Protein AF-A0A7X9E8P5-F1 (afdb_monomer_lite)

Radius of gyration: 14.76 Å; chains: 1; bounding box: 33×27×38 Å

Structure (mmCIF, N/CA/C/O backbone):
data_AF-A0A7X9E8P5-F1
#
_entry.id   AF-A0A7X9E8P5-F1
#
loop_
_atom_site.group_PDB
_atom_site.id
_atom_site.type_symbol
_atom_site.label_atom_id
_atom_site.label_alt_id
_atom_site.label_comp_id
_atom_site.label_asym_id
_atom_site.label_entity_id
_atom_site.label_seq_id
_atom_site.pdbx_PDB_ins_code
_atom_site.Cartn_x
_atom_site.Cartn_y
_atom_site.Cartn_z
_atom_site.occupancy
_atom_site.B_iso_or_equiv
_atom_site.auth_seq_id
_atom_site.auth_comp_id
_atom_site.auth_asym_id
_atom_site.auth_atom_id
_atom_site.pdbx_PDB_model_num
ATOM 1 N N . MET A 1 1 ? 15.955 -5.508 -12.131 1.00 86.12 1 MET A N 1
ATOM 2 C CA . MET A 1 1 ? 14.941 -6.434 -12.681 1.00 86.12 1 MET A CA 1
ATOM 3 C C . MET A 1 1 ? 13.564 -6.237 -12.057 1.00 86.12 1 MET A C 1
ATOM 5 O O . MET A 1 1 ? 13.461 -6.083 -10.842 1.00 86.12 1 MET A O 1
ATOM 9 N N . LEU A 1 2 ? 12.505 -6.207 -12.868 1.00 83.88 2 LEU A N 1
ATOM 10 C CA . LEU A 1 2 ? 11.132 -6.347 -12.372 1.00 83.88 2 LEU A CA 1
ATOM 11 C C . LEU A 1 2 ? 10.897 -7.830 -12.049 1.00 83.88 2 LEU A C 1
ATOM 13 O O . LEU A 1 2 ? 11.263 -8.677 -12.856 1.00 83.88 2 LEU A O 1
ATOM 17 N N . CYS A 1 3 ? 10.381 -8.142 -10.860 1.00 78.00 3 CYS A N 1
ATOM 18 C CA . CYS A 1 3 ? 10.203 -9.529 -10.418 1.00 78.00 3 CYS A CA 1
ATOM 19 C C . CYS A 1 3 ? 8.759 -9.986 -10.662 1.00 78.00 3 CYS A C 1
ATOM 21 O O . CYS A 1 3 ? 8.348 -10.166 -11.803 1.00 78.00 3 CYS A O 1
ATOM 23 N N . ASN A 1 4 ? 7.985 -10.087 -9.582 1.00 83.38 4 ASN A N 1
ATOM 24 C CA . ASN A 1 4 ? 6.565 -10.374 -9.590 1.00 83.38 4 ASN A CA 1
ATOM 25 C C . ASN A 1 4 ? 5.783 -9.074 -9.415 1.00 83.38 4 ASN A C 1
ATOM 27 O O . ASN A 1 4 ? 6.116 -8.254 -8.558 1.00 83.38 4 ASN A O 1
ATOM 31 N N . TRP A 1 5 ? 4.748 -8.915 -10.230 1.00 90.12 5 TRP A N 1
ATOM 32 C CA . TRP A 1 5 ? 3.710 -7.912 -10.042 1.00 90.12 5 TRP A CA 1
ATOM 33 C C . TRP A 1 5 ? 2.518 -8.627 -9.410 1.00 90.12 5 TRP A C 1
ATOM 35 O O . TRP A 1 5 ? 1.963 -9.535 -10.023 1.00 90.12 5 TRP A O 1
ATOM 45 N N . GLU A 1 6 ? 2.196 -8.299 -8.161 1.00 93.56 6 GLU A N 1
ATOM 46 C CA . GLU A 1 6 ? 1.041 -8.867 -7.465 1.00 93.56 6 GLU A CA 1
ATOM 47 C C . GLU A 1 6 ? -0.229 -8.378 -8.163 1.00 93.56 6 GLU A C 1
ATOM 49 O O . GLU A 1 6 ? -0.400 -7.171 -8.333 1.00 93.56 6 GLU A O 1
ATOM 54 N N . LEU A 1 7 ? -1.103 -9.296 -8.578 1.00 95.38 7 LEU A N 1
ATOM 55 C CA . LEU A 1 7 ? -2.381 -8.913 -9.172 1.00 95.38 7 LEU A CA 1
ATOM 56 C C . LEU A 1 7 ? -3.229 -8.173 -8.141 1.00 95.38 7 LEU A C 1
ATOM 58 O O . LEU A 1 7 ? -3.206 -8.498 -6.949 1.00 95.38 7 LEU A O 1
ATOM 62 N N . HIS A 1 8 ? -4.026 -7.212 -8.596 1.00 96.81 8 HIS A N 1
ATOM 63 C CA . HIS A 1 8 ? -4.849 -6.407 -7.701 1.00 96.81 8 HIS A CA 1
ATOM 64 C C . HIS A 1 8 ? -5.790 -7.260 -6.836 1.00 96.81 8 HIS A C 1
ATOM 66 O O . HIS A 1 8 ? -5.926 -7.014 -5.638 1.00 96.81 8 HIS A O 1
ATOM 72 N N . VAL A 1 9 ? -6.357 -8.326 -7.406 1.00 97.56 9 VAL A N 1
ATOM 73 C CA . VAL A 1 9 ? -7.224 -9.269 -6.680 1.00 97.56 9 VAL A CA 1
ATOM 74 C C . VAL A 1 9 ? -6.504 -9.979 -5.527 1.00 97.56 9 VAL A C 1
ATOM 76 O O . VAL A 1 9 ? -7.099 -10.225 -4.476 1.00 97.56 9 VAL A O 1
ATOM 79 N N . ASP A 1 10 ? -5.222 -10.299 -5.689 1.00 97.00 10 ASP A N 1
ATOM 80 C CA . ASP A 1 10 ? -4.446 -10.987 -4.656 1.00 97.00 10 ASP A CA 1
ATOM 81 C C . ASP A 1 10 ? -4.029 -10.012 -3.553 1.00 97.00 10 ASP A C 1
ATOM 83 O O . ASP A 1 10 ? -4.123 -10.341 -2.367 1.00 97.00 10 ASP A O 1
ATOM 87 N N . TYR A 1 11 ? -3.693 -8.774 -3.933 1.00 95.94 11 TYR A N 1
ATOM 88 C CA . TYR A 1 11 ? -3.511 -7.678 -2.987 1.00 95.94 11 TYR A CA 1
ATOM 89 C C . TYR A 1 11 ? -4.767 -7.451 -2.132 1.00 95.94 11 TYR A C 1
ATOM 91 O O . TYR A 1 11 ? -4.666 -7.380 -0.908 1.00 95.94 11 TYR A O 1
ATOM 99 N N . GLN A 1 12 ? -5.951 -7.378 -2.751 1.00 97.44 12 GLN A N 1
ATOM 100 C CA . GLN A 1 12 ? -7.221 -7.172 -2.046 1.00 97.44 12 GLN A CA 1
ATOM 101 C C . GLN A 1 12 ? -7.490 -8.278 -1.023 1.00 97.44 12 GLN A C 1
ATOM 103 O O . GLN A 1 12 ? -7.787 -7.983 0.134 1.00 97.44 12 GLN A O 1
ATOM 108 N N . LYS A 1 13 ? -7.322 -9.549 -1.413 1.00 97.81 13 LYS A N 1
ATOM 109 C CA . LYS A 1 13 ? -7.465 -10.687 -0.490 1.00 97.81 13 LYS A CA 1
ATOM 110 C C . LYS A 1 13 ? -6.512 -10.568 0.696 1.00 97.81 13 LYS A C 1
ATOM 112 O O . LYS A 1 13 ? -6.930 -10.729 1.839 1.00 97.81 13 LYS A O 1
ATOM 117 N N . LYS A 1 14 ? -5.238 -10.263 0.437 1.00 95.56 14 LYS A N 1
ATOM 118 C CA . LYS A 1 14 ? -4.221 -10.112 1.483 1.00 95.56 14 LYS A CA 1
ATOM 119 C C . LYS A 1 14 ? -4.528 -8.941 2.418 1.00 95.56 14 LYS A C 1
ATOM 121 O O . LYS A 1 14 ? -4.369 -9.078 3.628 1.00 95.56 14 LYS A O 1
ATOM 126 N N . LEU A 1 15 ? -4.982 -7.813 1.872 1.00 95.56 15 LEU A N 1
ATOM 127 C CA . LEU A 1 15 ? -5.393 -6.652 2.655 1.00 95.56 15 LEU A CA 1
ATOM 128 C C . LEU A 1 15 ? -6.570 -7.006 3.570 1.00 95.56 15 LEU A C 1
ATOM 130 O O . LEU A 1 15 ? -6.483 -6.759 4.766 1.00 95.56 15 LEU A O 1
ATOM 134 N N . LEU A 1 16 ? -7.618 -7.648 3.046 1.00 96.12 16 LEU A N 1
ATOM 135 C CA . LEU A 1 16 ? -8.773 -8.071 3.846 1.00 96.12 16 LEU A CA 1
ATOM 136 C C . LEU A 1 16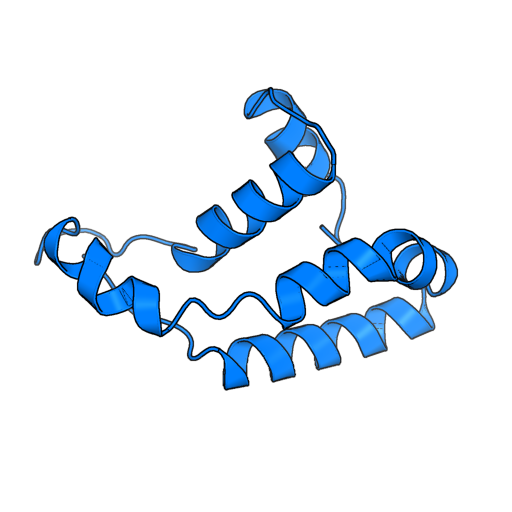 ? -8.381 -9.031 4.974 1.00 96.12 16 LEU A C 1
ATOM 138 O O . LEU A 1 16 ? -8.816 -8.840 6.106 1.00 96.12 16 LEU A O 1
ATOM 142 N N . LEU A 1 17 ? -7.525 -10.020 4.698 1.00 95.62 17 LEU A N 1
ATOM 143 C CA . LEU A 1 17 ? -7.031 -10.944 5.726 1.00 95.62 17 LEU A CA 1
ATOM 144 C C . LEU A 1 17 ? -6.277 -10.214 6.845 1.00 95.62 17 LEU A C 1
ATOM 146 O O . LEU A 1 17 ? -6.493 -10.505 8.019 1.00 95.62 17 LEU A O 1
ATOM 150 N N . ASN A 1 18 ? -5.432 -9.240 6.496 1.00 92.81 18 ASN A N 1
ATOM 151 C CA . ASN A 1 18 ? -4.742 -8.422 7.491 1.00 92.81 18 ASN A CA 1
ATOM 152 C C . ASN A 1 18 ? -5.727 -7.562 8.293 1.00 92.81 18 ASN A C 1
ATOM 154 O O . ASN A 1 18 ? -5.595 -7.462 9.508 1.00 92.81 18 ASN A O 1
ATOM 158 N N . LEU A 1 19 ? -6.725 -6.963 7.636 1.00 94.50 19 LEU A N 1
ATOM 159 C CA . LEU A 1 19 ? -7.725 -6.130 8.305 1.00 94.50 19 LEU A CA 1
ATOM 160 C C . LEU A 1 19 ? -8.569 -6.924 9.298 1.00 94.50 19 LEU A C 1
ATOM 162 O O . LEU A 1 19 ? -8.836 -6.405 10.372 1.00 94.50 19 LEU A O 1
ATOM 166 N N . ILE A 1 20 ? -8.930 -8.176 8.995 1.00 94.31 20 ILE A N 1
ATOM 167 C CA . ILE A 1 20 ? -9.637 -9.050 9.946 1.00 94.31 20 ILE A CA 1
ATOM 168 C C . ILE A 1 20 ? -8.827 -9.187 11.243 1.00 94.31 20 ILE A C 1
ATOM 170 O O . ILE A 1 20 ? -9.366 -8.962 12.323 1.00 94.31 20 ILE A O 1
ATOM 174 N N . LEU A 1 21 ? -7.520 -9.455 11.138 1.00 91.69 21 LEU A N 1
ATOM 175 C CA . LEU A 1 21 ? -6.630 -9.570 12.299 1.00 91.69 21 LEU A CA 1
ATOM 176 C C . LEU A 1 21 ? -6.518 -8.252 13.090 1.00 91.69 21 LEU A C 1
ATOM 178 O O . LEU A 1 21 ? -6.483 -8.253 14.321 1.00 91.69 21 LEU A O 1
ATOM 182 N N . PHE A 1 22 ? -6.465 -7.113 12.395 1.00 92.31 22 PHE A N 1
ATOM 183 C CA . PHE A 1 22 ? -6.425 -5.804 13.048 1.00 92.31 22 PHE A CA 1
ATOM 184 C C . PHE A 1 22 ? -7.771 -5.402 13.653 1.00 92.31 22 PHE A C 1
ATOM 186 O O . PHE A 1 22 ? -7.777 -4.736 14.680 1.00 92.31 22 PHE A O 1
ATOM 193 N N . CYS A 1 23 ? -8.905 -5.824 13.095 1.00 92.62 23 CYS A N 1
ATOM 194 C CA . CYS A 1 23 ? -10.214 -5.576 13.697 1.00 92.62 23 CYS A CA 1
ATOM 195 C C . CYS A 1 23 ? -10.365 -6.288 15.047 1.00 92.62 23 CYS A C 1
ATOM 197 O O . CYS A 1 23 ? -10.993 -5.744 15.943 1.00 92.62 23 CYS A O 1
ATOM 199 N N . GLU A 1 24 ? -9.747 -7.456 15.238 1.00 92.25 24 GLU A N 1
ATOM 200 C CA . GLU A 1 24 ? -9.797 -8.168 16.525 1.00 92.25 24 GLU A CA 1
ATOM 201 C C . GLU A 1 24 ? -9.051 -7.442 17.656 1.00 92.25 24 GLU A C 1
ATOM 203 O O . GLU A 1 24 ? -9.351 -7.650 18.831 1.00 92.25 24 GLU A O 1
ATOM 208 N N . THR A 1 25 ? -8.064 -6.604 17.323 1.00 90.88 25 THR A N 1
ATOM 209 C CA . THR A 1 25 ? -7.140 -6.005 18.304 1.00 90.88 25 THR A CA 1
ATOM 210 C C . THR A 1 25 ? -7.201 -4.479 18.365 1.00 90.88 25 THR A C 1
ATOM 212 O O . THR A 1 25 ? -6.998 -3.896 19.427 1.00 90.88 25 THR A O 1
ATOM 215 N N . GLU A 1 26 ? -7.492 -3.822 17.244 1.00 92.44 26 GLU A N 1
ATOM 216 C CA . GLU A 1 26 ? -7.394 -2.375 17.035 1.00 92.44 26 GLU A CA 1
ATOM 217 C C . GLU A 1 26 ? -8.547 -1.840 16.153 1.00 92.44 26 GLU A C 1
ATOM 219 O O . GLU A 1 26 ? -8.346 -0.957 15.317 1.00 92.44 26 GLU A O 1
ATOM 224 N N . GLU A 1 27 ? -9.772 -2.346 16.341 1.00 93.62 27 GLU A N 1
ATOM 225 C CA . GLU A 1 27 ? -10.966 -1.990 15.546 1.00 93.62 27 GLU A CA 1
ATOM 226 C C . GLU A 1 27 ? -11.156 -0.475 15.367 1.00 93.62 27 GLU A C 1
ATOM 228 O O . GLU A 1 27 ? -11.339 0.017 14.254 1.00 93.62 27 GLU A O 1
ATOM 233 N N . SER A 1 28 ? -11.047 0.292 16.454 1.00 93.69 28 SER A N 1
ATOM 234 C CA . SER A 1 28 ? -11.211 1.750 16.423 1.00 93.69 28 SER A CA 1
ATOM 235 C C . SER A 1 28 ? -10.200 2.438 15.501 1.00 93.69 28 SER A C 1
ATOM 237 O O . SER A 1 28 ? -10.535 3.421 14.836 1.00 93.69 28 SER A O 1
ATOM 239 N N . ARG A 1 29 ? -8.974 1.904 15.411 1.00 92.50 29 ARG A N 1
ATOM 240 C CA . ARG A 1 29 ? -7.946 2.401 14.491 1.00 92.50 29 ARG A CA 1
ATOM 241 C C . ARG A 1 29 ? -8.292 2.054 13.051 1.00 92.50 29 ARG A C 1
ATOM 243 O O . ARG A 1 29 ? -8.195 2.936 12.199 1.00 92.50 29 ARG A O 1
ATOM 250 N N . VAL A 1 30 ? -8.742 0.827 12.787 1.00 94.25 30 VAL A N 1
ATOM 251 C CA . VAL A 1 30 ? -9.215 0.421 11.453 1.00 94.25 30 VAL A CA 1
ATOM 252 C C . VAL A 1 30 ? -10.339 1.344 10.977 1.00 94.25 30 VAL A C 1
ATOM 254 O O . VAL A 1 30 ? -10.257 1.868 9.869 1.00 94.25 30 VAL A O 1
ATOM 257 N N . ILE A 1 31 ? -11.321 1.635 11.836 1.00 94.88 31 ILE A N 1
ATOM 258 C CA . ILE A 1 31 ? -12.421 2.564 11.533 1.00 94.88 31 ILE A CA 1
ATOM 259 C C . ILE A 1 31 ? -11.885 3.976 11.255 1.00 94.88 31 ILE A C 1
ATOM 261 O O . ILE A 1 31 ? -12.256 4.600 10.264 1.00 94.88 31 ILE A O 1
ATOM 265 N N . SER A 1 32 ? -10.955 4.483 12.073 1.00 94.69 32 SER A N 1
ATOM 266 C CA . SER A 1 32 ? -10.371 5.817 11.849 1.00 94.69 32 SER A CA 1
ATOM 267 C C . SER A 1 32 ? -9.633 5.957 10.511 1.00 94.69 32 SER A C 1
ATOM 269 O O . SER A 1 32 ? -9.532 7.061 9.976 1.00 94.69 32 SER A O 1
ATOM 271 N N . LEU A 1 33 ? -9.136 4.844 9.962 1.00 94.88 33 LEU A N 1
ATOM 272 C CA . LEU A 1 33 ? -8.413 4.783 8.692 1.00 94.88 33 LEU A CA 1
ATOM 273 C C . LEU A 1 33 ? -9.266 4.248 7.538 1.00 94.88 33 LEU A C 1
ATOM 275 O O . LEU A 1 33 ? -8.742 4.077 6.437 1.00 94.88 33 LEU A O 1
ATOM 279 N N . GLU A 1 34 ? -10.564 4.017 7.746 1.00 95.19 34 GLU A N 1
ATOM 280 C CA . GLU A 1 34 ? -11.464 3.374 6.782 1.00 95.19 34 GLU A CA 1
ATOM 281 C C . GLU A 1 34 ? -11.368 4.010 5.391 1.00 95.19 34 GLU A C 1
ATOM 283 O O . GLU A 1 34 ? -11.235 3.317 4.380 1.00 95.19 34 GLU A O 1
ATOM 288 N N . LYS A 1 35 ? -11.376 5.346 5.328 1.00 96.00 35 LYS A N 1
ATOM 289 C CA . LYS A 1 35 ? -11.309 6.088 4.065 1.00 96.00 35 LYS A CA 1
ATOM 290 C C . LYS A 1 35 ? -9.986 5.859 3.332 1.00 96.00 35 LYS A C 1
ATOM 292 O O . LYS A 1 35 ? -9.986 5.660 2.117 1.00 96.00 35 LYS A O 1
ATOM 297 N N . SER A 1 36 ? -8.873 5.875 4.057 1.00 96.06 36 SER A N 1
ATOM 298 C CA . SER A 1 36 ? -7.532 5.646 3.514 1.00 96.06 36 SER A CA 1
ATOM 299 C C . SER A 1 36 ? -7.356 4.196 3.060 1.00 96.06 36 SER A C 1
ATOM 301 O O . SER A 1 36 ? -6.879 3.939 1.955 1.00 96.06 36 SER A O 1
ATOM 303 N N . ILE A 1 37 ? -7.828 3.242 3.864 1.00 96.00 37 ILE A N 1
ATOM 304 C CA . ILE A 1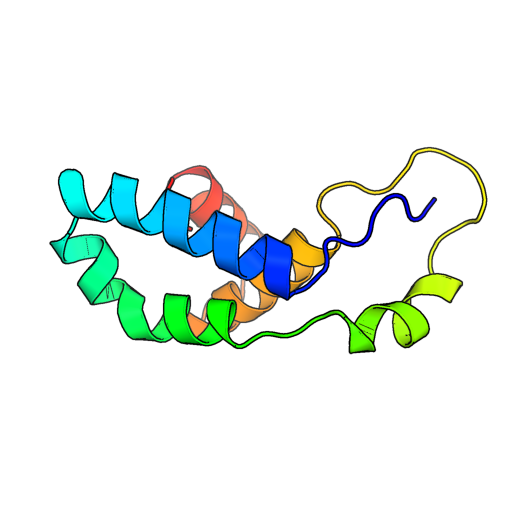 37 ? -7.834 1.811 3.541 1.00 96.00 37 ILE A CA 1
ATOM 305 C C . ILE A 1 37 ? -8.684 1.547 2.295 1.00 96.00 37 ILE A C 1
ATOM 307 O O . ILE A 1 37 ? -8.240 0.847 1.389 1.00 96.00 37 ILE A O 1
ATOM 311 N N . SER A 1 38 ? -9.866 2.158 2.199 1.00 96.56 38 SER A N 1
ATOM 312 C CA . SER A 1 38 ? -10.749 2.032 1.035 1.00 96.56 38 SER A CA 1
ATOM 313 C C . SER A 1 38 ? -10.085 2.552 -0.239 1.00 96.56 38 SER A C 1
ATOM 315 O O . SER A 1 38 ? -10.167 1.913 -1.287 1.00 96.56 38 SER A O 1
ATOM 317 N N . LYS A 1 39 ? -9.361 3.677 -0.160 1.00 96.38 39 LYS A N 1
ATOM 318 C CA . LYS A 1 39 ? -8.569 4.184 -1.291 1.00 96.38 39 LYS A CA 1
ATOM 319 C C . LYS A 1 39 ? -7.505 3.184 -1.729 1.00 96.38 39 LYS A C 1
ATOM 321 O O . LYS A 1 39 ? -7.367 2.950 -2.925 1.00 96.38 39 LYS A O 1
ATOM 326 N N . LEU A 1 40 ? -6.781 2.576 -0.788 1.00 96.25 40 LEU A N 1
ATOM 327 C CA . LEU A 1 40 ? -5.786 1.548 -1.104 1.00 96.25 40 LEU A CA 1
ATOM 328 C C . LEU A 1 40 ? -6.420 0.289 -1.704 1.00 96.25 40 LEU A C 1
ATOM 330 O O . LEU A 1 40 ? -5.887 -0.254 -2.670 1.00 96.25 40 LEU A O 1
ATOM 334 N N . TYR A 1 41 ? -7.563 -0.143 -1.170 1.00 96.81 41 TYR A N 1
ATOM 335 C CA . TYR A 1 41 ? -8.315 -1.298 -1.657 1.00 96.81 41 TYR A CA 1
ATOM 336 C C . TYR A 1 41 ? -8.786 -1.119 -3.106 1.00 96.81 41 TYR A C 1
ATOM 338 O O . TYR A 1 41 ? -8.783 -2.081 -3.869 1.00 96.81 41 TYR A O 1
ATOM 346 N N . LEU A 1 42 ? -9.162 0.105 -3.487 1.00 97.19 42 LEU A N 1
ATOM 347 C CA . LEU A 1 42 ? -9.602 0.457 -4.842 1.00 97.19 42 LEU A CA 1
ATOM 348 C C . LEU A 1 42 ? -8.448 0.815 -5.791 1.00 97.19 42 LEU A C 1
ATOM 350 O O . LEU A 1 42 ? -8.663 0.918 -6.997 1.00 97.19 42 LEU A O 1
ATOM 354 N N . LEU A 1 43 ? -7.236 1.040 -5.271 1.00 96.81 43 LEU A N 1
ATOM 355 C CA . LEU A 1 43 ? -6.080 1.431 -6.074 1.00 96.81 43 LEU A CA 1
ATOM 356 C C . LEU A 1 43 ? -5.532 0.228 -6.854 1.00 96.81 43 LEU A C 1
ATOM 358 O O . LEU A 1 43 ? -4.610 -0.477 -6.419 1.00 96.81 43 LEU A O 1
ATOM 362 N N . ASP A 1 44 ? -6.117 0.022 -8.029 1.00 97.00 44 ASP A N 1
ATOM 363 C CA . ASP A 1 44 ? -5.673 -0.952 -9.013 1.00 97.00 44 ASP A CA 1
ATOM 364 C C . ASP A 1 44 ? -4.397 -0.470 -9.718 1.00 97.00 44 ASP A C 1
ATOM 366 O O . ASP A 1 44 ? -4.345 0.600 -10.329 1.00 97.00 44 ASP A O 1
ATOM 370 N N . LEU A 1 45 ? -3.345 -1.282 -9.609 1.00 96.19 45 LEU A N 1
ATOM 371 C CA . LEU A 1 45 ? -2.040 -1.026 -10.206 1.00 96.19 45 LEU A CA 1
ATOM 372 C C . LEU A 1 45 ? -1.727 -1.991 -11.357 1.00 96.19 45 LEU A C 1
ATOM 374 O O . LEU A 1 45 ? -0.643 -1.906 -11.927 1.00 96.19 45 LEU A O 1
ATOM 378 N N . ASP A 1 46 ? -2.627 -2.894 -11.738 1.00 95.62 46 ASP A N 1
ATOM 379 C CA . ASP A 1 46 ? -2.373 -3.875 -12.800 1.00 95.62 46 ASP A CA 1
ATOM 380 C C . ASP A 1 46 ? -2.113 -3.172 -14.140 1.00 95.62 46 ASP A C 1
ATOM 382 O O . ASP A 1 46 ? -1.141 -3.472 -14.837 1.00 95.62 46 ASP A O 1
ATOM 386 N N . ASN A 1 47 ? -2.879 -2.118 -14.429 1.00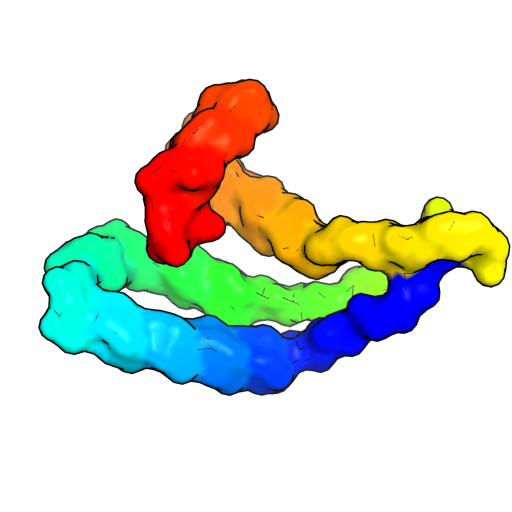 93.81 47 ASN A N 1
ATOM 387 C CA . ASN A 1 47 ? -2.706 -1.293 -15.628 1.00 93.81 47 ASN A CA 1
ATOM 388 C C . ASN A 1 47 ? -1.435 -0.428 -15.618 1.00 93.81 47 ASN A C 1
ATOM 390 O O . ASN A 1 47 ? -1.025 0.081 -16.662 1.00 93.81 47 ASN A O 1
ATOM 394 N N . LEU A 1 48 ? -0.777 -0.267 -14.466 1.00 93.75 48 LEU A N 1
ATOM 395 C CA . LEU A 1 48 ? 0.472 0.487 -14.377 1.00 93.75 48 LEU A CA 1
ATOM 396 C C . LEU A 1 48 ? 1.680 -0.335 -14.839 1.00 93.75 48 LEU A C 1
ATOM 398 O O . LEU A 1 48 ? 2.663 0.229 -15.326 1.00 93.75 48 LEU A O 1
ATOM 402 N N . LEU A 1 49 ? 1.607 -1.663 -14.725 1.00 92.62 49 LEU A N 1
ATOM 403 C CA . LEU A 1 49 ? 2.667 -2.578 -15.137 1.00 92.62 49 LEU A CA 1
ATOM 404 C C . LEU A 1 49 ? 3.210 -2.284 -16.550 1.00 92.62 49 LEU A C 1
ATOM 406 O O . LEU A 1 49 ? 4.418 -2.062 -16.662 1.00 92.62 49 LEU A O 1
ATOM 410 N N . PRO A 1 50 ? 2.396 -2.238 -17.627 1.00 94.06 50 PRO A N 1
ATOM 411 C CA . PRO A 1 50 ? 2.909 -1.971 -18.973 1.00 94.06 50 PRO A CA 1
ATOM 412 C C . PRO A 1 50 ? 3.578 -0.596 -19.099 1.00 94.06 50 PRO A C 1
ATOM 414 O O . PRO A 1 50 ? 4.532 -0.452 -19.864 1.00 94.06 50 PRO A O 1
ATOM 417 N N . VAL A 1 51 ? 3.132 0.392 -18.318 1.00 94.00 51 VAL A N 1
ATOM 418 C CA . VAL A 1 51 ? 3.676 1.754 -18.335 1.00 94.00 51 VAL A CA 1
ATOM 419 C C . VAL A 1 51 ? 5.066 1.796 -17.719 1.00 94.00 51 VAL A C 1
ATOM 421 O O . VAL A 1 51 ? 5.944 2.436 -18.273 1.00 94.00 51 VAL A O 1
ATOM 424 N N . ILE A 1 52 ? 5.306 1.108 -16.602 1.00 91.62 52 ILE A N 1
ATOM 425 C CA . ILE A 1 52 ? 6.589 1.228 -15.890 1.00 91.62 52 ILE A CA 1
ATOM 426 C C . ILE A 1 52 ? 7.569 0.097 -16.195 1.00 91.62 52 ILE A C 1
ATOM 428 O O . ILE A 1 52 ? 8.748 0.222 -15.877 1.00 91.62 52 ILE A O 1
ATOM 432 N N . LYS A 1 53 ? 7.118 -1.010 -16.801 1.00 91.00 53 LYS A N 1
ATOM 433 C CA . LYS A 1 53 ? 7.946 -2.208 -17.029 1.00 91.00 53 LYS A CA 1
ATOM 434 C C . LYS A 1 53 ? 9.255 -1.890 -17.749 1.00 91.00 53 LYS A C 1
ATOM 436 O O . LYS A 1 53 ? 10.294 -2.412 -17.360 1.00 91.00 53 LYS A O 1
ATOM 441 N N . HIS A 1 54 ? 9.211 -1.015 -18.751 1.00 91.88 54 HIS A N 1
ATOM 442 C CA . HIS A 1 54 ? 10.382 -0.633 -19.543 1.00 91.88 54 HIS A CA 1
ATOM 443 C C . HIS A 1 54 ? 11.423 0.189 -18.762 1.00 91.88 54 HIS A C 1
ATOM 445 O O . HIS A 1 54 ? 12.569 0.280 -19.189 1.00 91.88 54 HIS A O 1
ATOM 451 N N . LEU A 1 55 ? 11.048 0.764 -17.613 1.00 91.38 55 LEU A N 1
ATOM 452 C CA . LEU A 1 55 ? 11.956 1.510 -16.735 1.00 91.38 55 LEU A CA 1
ATOM 453 C C . LEU A 1 55 ? 12.829 0.584 -15.874 1.00 91.38 55 LEU A C 1
ATOM 455 O O . LEU A 1 55 ? 13.806 1.029 -15.273 1.00 91.38 55 LEU A O 1
ATOM 459 N N . TYR A 1 56 ? 12.494 -0.706 -15.788 1.00 90.44 56 TYR A N 1
ATOM 460 C CA . TYR A 1 56 ? 13.275 -1.677 -15.032 1.00 90.44 56 TYR A CA 1
ATOM 461 C C . TYR A 1 56 ? 14.301 -2.355 -15.937 1.00 90.44 56 TYR A C 1
ATOM 463 O O . TYR A 1 56 ? 13.959 -2.906 -16.978 1.00 90.44 56 TYR A O 1
ATOM 471 N N . SER A 1 57 ? 15.561 -2.397 -15.492 1.00 89.19 57 SER A N 1
ATOM 472 C CA . SER A 1 57 ? 16.593 -3.197 -16.162 1.00 89.19 57 SER A CA 1
ATOM 473 C C . SER A 1 57 ? 16.175 -4.666 -16.255 1.00 89.19 57 SER A C 1
ATOM 475 O O . SER A 1 57 ? 15.668 -5.224 -15.278 1.00 89.19 57 SER A O 1
ATOM 477 N N . ASN A 1 58 ? 16.469 -5.308 -17.385 1.00 87.12 58 ASN A N 1
ATOM 478 C CA . ASN A 1 58 ? 16.285 -6.748 -17.587 1.00 87.12 58 ASN A CA 1
ATOM 479 C C . ASN A 1 58 ? 17.261 -7.598 -16.756 1.00 87.12 58 ASN A C 1
ATOM 481 O O . ASN A 1 58 ? 17.070 -8.802 -16.626 1.00 87.12 58 ASN A O 1
ATOM 485 N N . THR A 1 59 ? 18.302 -6.987 -16.189 1.00 88.94 59 THR A N 1
ATOM 486 C CA . THR A 1 59 ? 19.336 -7.664 -15.402 1.00 88.94 59 THR A CA 1
ATOM 487 C C . THR A 1 59 ? 19.464 -7.060 -14.000 1.00 88.94 59 THR A C 1
ATOM 489 O O . THR A 1 59 ? 18.800 -6.079 -13.630 1.00 88.94 59 THR A O 1
ATOM 492 N N . GLY A 1 60 ? 20.308 -7.683 -13.176 1.00 86.88 60 GLY A N 1
ATOM 493 C CA . GLY A 1 60 ? 20.607 -7.232 -11.820 1.00 86.88 60 GLY A CA 1
ATOM 494 C C . GLY A 1 60 ? 19.558 -7.630 -10.781 1.00 86.88 60 GLY A C 1
ATOM 495 O O . GLY A 1 60 ? 18.629 -8.395 -11.044 1.00 86.88 60 GLY A O 1
ATOM 496 N N . ARG A 1 61 ? 19.722 -7.106 -9.559 1.00 87.06 61 ARG A N 1
ATOM 497 C CA . ARG A 1 61 ? 18.867 -7.463 -8.421 1.00 87.06 61 ARG A CA 1
ATOM 498 C C . ARG A 1 61 ? 17.405 -7.086 -8.706 1.00 87.06 61 ARG A C 1
ATOM 500 O O . ARG A 1 61 ? 17.145 -5.980 -9.198 1.00 87.06 61 ARG A O 1
ATOM 507 N N . PRO A 1 62 ? 16.439 -7.965 -8.399 1.00 85.88 62 PRO A N 1
ATOM 508 C CA . PRO A 1 62 ? 15.046 -7.599 -8.521 1.00 85.88 62 PRO A CA 1
ATOM 509 C C . PRO A 1 62 ? 14.679 -6.473 -7.550 1.00 85.88 62 PRO A C 1
ATOM 511 O O . PRO A 1 62 ? 15.110 -6.478 -6.393 1.00 85.88 62 PRO A O 1
ATOM 514 N N . ALA A 1 63 ? 13.898 -5.502 -8.022 1.00 85.62 63 ALA A N 1
ATOM 515 C CA . ALA A 1 63 ? 13.371 -4.460 -7.151 1.00 85.62 63 ALA A CA 1
ATOM 516 C C . ALA A 1 63 ? 12.384 -5.073 -6.141 1.00 85.62 63 ALA A C 1
ATOM 518 O O . ALA A 1 63 ? 11.690 -6.045 -6.444 1.00 85.62 63 ALA A O 1
ATOM 519 N N . LYS A 1 64 ? 12.371 -4.527 -4.923 1.00 86.25 64 LYS A N 1
ATOM 520 C CA . LYS A 1 64 ? 11.502 -4.969 -3.826 1.00 86.25 64 LYS A CA 1
ATOM 521 C C . LYS A 1 64 ? 10.358 -3.976 -3.656 1.00 86.25 64 LYS A C 1
ATOM 523 O O . LYS A 1 64 ? 10.577 -2.779 -3.814 1.00 86.25 64 LYS A O 1
ATOM 528 N N . ASN A 1 65 ? 9.184 -4.473 -3.274 1.00 85.69 65 ASN A N 1
ATOM 529 C CA . ASN A 1 65 ? 8.029 -3.661 -2.885 1.00 85.69 65 ASN A CA 1
ATOM 530 C C . ASN A 1 65 ? 7.609 -2.613 -3.939 1.00 85.69 65 ASN A C 1
ATOM 532 O O . ASN A 1 65 ? 7.167 -1.535 -3.552 1.00 85.69 65 ASN A O 1
ATOM 536 N N . GLN A 1 66 ? 7.727 -2.896 -5.249 1.00 88.56 66 GLN A N 1
ATOM 537 C CA . GLN A 1 66 ? 7.463 -1.892 -6.298 1.00 88.56 66 GLN A CA 1
ATOM 538 C C . GLN A 1 66 ? 6.073 -1.256 -6.147 1.00 88.56 66 GLN A C 1
ATOM 540 O O . GLN A 1 66 ? 5.946 -0.038 -6.062 1.00 88.56 66 GLN A O 1
ATOM 545 N N . GLN A 1 67 ? 5.035 -2.089 -6.056 1.00 92.69 67 GLN A N 1
ATOM 546 C CA . GLN A 1 67 ? 3.656 -1.631 -5.870 1.00 92.69 67 GLN A CA 1
ATOM 547 C C . GLN A 1 67 ? 3.441 -1.013 -4.483 1.00 92.69 67 GLN A C 1
ATOM 549 O O . GLN A 1 67 ? 2.678 -0.062 -4.342 1.00 92.69 67 GLN A O 1
ATOM 554 N N . GLY A 1 68 ? 4.154 -1.512 -3.468 1.00 92.44 68 GLY A N 1
ATOM 555 C CA . GLY A 1 68 ? 4.113 -0.981 -2.106 1.00 92.44 68 GLY A CA 1
ATOM 556 C C . GLY A 1 68 ? 4.578 0.472 -2.025 1.00 92.44 68 GLY A C 1
ATOM 557 O O . GLY A 1 68 ? 3.936 1.266 -1.352 1.00 92.44 68 GLY A O 1
ATOM 558 N N . ILE A 1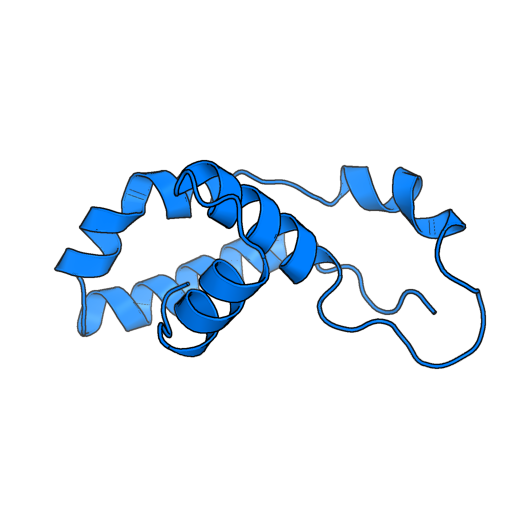 69 ? 5.624 0.852 -2.766 1.00 91.56 69 ILE A N 1
ATOM 559 C CA . ILE A 1 69 ? 6.099 2.246 -2.827 1.00 91.56 69 ILE A CA 1
ATOM 560 C C . ILE A 1 69 ? 5.009 3.167 -3.391 1.00 91.56 69 ILE A C 1
ATOM 562 O O . ILE A 1 69 ? 4.779 4.247 -2.857 1.00 91.56 69 ILE A O 1
ATOM 566 N N . ILE A 1 70 ? 4.304 2.732 -4.435 1.00 94.06 70 ILE A N 1
ATOM 567 C CA . ILE A 1 70 ? 3.256 3.527 -5.091 1.00 94.06 70 ILE A CA 1
ATOM 568 C C . ILE A 1 70 ? 2.040 3.682 -4.178 1.00 94.06 70 ILE A C 1
ATOM 570 O O . ILE A 1 70 ? 1.531 4.788 -4.007 1.00 94.06 70 ILE A O 1
ATOM 574 N N . ARG A 1 71 ? 1.612 2.590 -3.536 1.00 95.31 71 ARG A N 1
ATOM 575 C CA . ARG A 1 71 ? 0.541 2.621 -2.530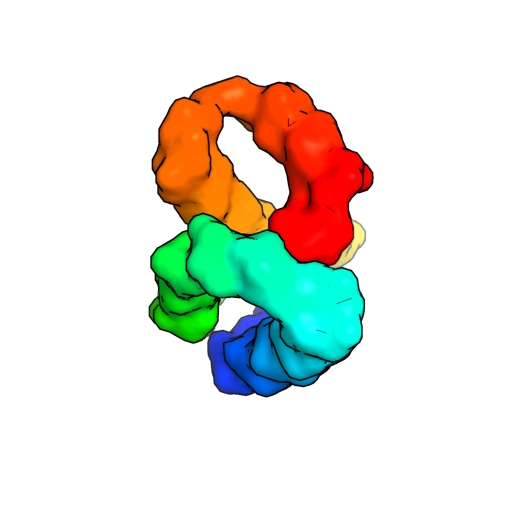 1.00 95.31 71 ARG A CA 1
ATOM 576 C C . ARG A 1 71 ? 0.915 3.499 -1.337 1.00 95.31 71 ARG A C 1
ATOM 578 O O . ARG A 1 71 ? 0.103 4.306 -0.903 1.00 95.31 71 ARG A O 1
ATOM 585 N N . SER A 1 72 ? 2.156 3.401 -0.862 1.00 95.31 72 SER A N 1
ATOM 586 C CA . SER A 1 72 ? 2.670 4.231 0.230 1.00 95.31 72 SER A CA 1
ATOM 587 C C . SER A 1 72 ? 2.709 5.711 -0.152 1.00 95.31 72 SER A C 1
ATOM 589 O O . SER A 1 72 ? 2.360 6.549 0.669 1.00 95.31 72 SER A O 1
ATOM 591 N N . LEU A 1 73 ? 3.050 6.048 -1.401 1.00 95.38 73 LEU A N 1
ATOM 592 C CA . LEU A 1 73 ? 2.993 7.423 -1.897 1.00 95.38 73 LEU A CA 1
ATOM 593 C C . LEU A 1 73 ? 1.552 7.950 -1.955 1.00 95.38 73 LEU A C 1
ATOM 595 O O . LEU A 1 73 ? 1.298 9.069 -1.518 1.00 95.38 73 LEU A O 1
ATOM 599 N N . ALA A 1 74 ? 0.605 7.152 -2.457 1.00 95.81 74 ALA A N 1
ATOM 600 C CA . ALA A 1 74 ? -0.810 7.524 -2.460 1.00 95.81 74 ALA A CA 1
ATOM 601 C C . ALA A 1 74 ? -1.328 7.773 -1.034 1.00 95.81 74 ALA A C 1
ATOM 603 O O . ALA A 1 74 ? -2.037 8.749 -0.797 1.00 95.81 74 ALA A O 1
ATOM 604 N N . LEU A 1 75 ? -0.917 6.930 -0.082 1.00 96.56 75 LEU A N 1
ATOM 605 C CA . LEU A 1 75 ? -1.249 7.079 1.330 1.00 96.56 75 LEU A CA 1
ATOM 606 C C . LEU A 1 75 ? -0.594 8.330 1.933 1.00 96.56 75 LEU A C 1
ATOM 608 O O . LEU A 1 75 ? -1.275 9.123 2.564 1.00 96.56 75 LEU A O 1
ATOM 612 N N . MET A 1 76 ? 0.689 8.581 1.668 1.00 97.44 76 MET A N 1
ATOM 613 C CA . MET A 1 76 ? 1.392 9.791 2.115 1.00 97.44 76 MET A CA 1
ATOM 614 C C . MET A 1 76 ? 0.630 11.065 1.725 1.00 97.44 76 MET A C 1
ATOM 616 O O . MET A 1 76 ? 0.416 11.947 2.558 1.00 97.44 76 MET A O 1
ATOM 620 N N . LEU A 1 77 ? 0.172 11.126 0.471 1.00 96.06 77 LEU A N 1
ATOM 621 C CA . LEU A 1 77 ? -0.618 12.242 -0.046 1.00 96.06 77 LEU A CA 1
ATOM 622 C C . LEU A 1 77 ? -2.010 12.318 0.593 1.00 96.06 77 LEU A C 1
ATOM 624 O O . LEU A 1 77 ? -2.486 13.415 0.871 1.00 96.06 77 LEU A O 1
ATOM 628 N N . ASP A 1 78 ? -2.650 11.179 0.865 1.00 96.00 78 ASP A N 1
ATOM 629 C CA . ASP A 1 78 ? -3.932 11.125 1.578 1.00 96.00 78 ASP A CA 1
ATOM 630 C C . ASP A 1 78 ? -3.836 11.689 3.005 1.00 96.00 78 ASP A C 1
ATOM 632 O O . ASP A 1 78 ? -4.747 12.369 3.473 1.00 96.00 78 ASP A O 1
ATOM 636 N N . PHE A 1 79 ? -2.697 11.476 3.665 1.00 95.19 79 PHE A N 1
ATOM 637 C CA . PHE A 1 79 ? -2.381 12.041 4.978 1.00 95.19 79 PHE A CA 1
ATOM 638 C C . PHE A 1 79 ? -1.872 13.489 4.928 1.00 95.19 79 PHE A C 1
ATOM 640 O O . PHE A 1 79 ? -1.529 14.040 5.976 1.00 95.19 79 PHE A O 1
ATOM 647 N N . ASN A 1 80 ? -1.817 14.103 3.741 1.00 96.31 80 ASN A N 1
ATOM 648 C CA . ASN A 1 80 ? -1.264 15.438 3.516 1.00 96.31 80 ASN A CA 1
ATOM 649 C C . ASN A 1 80 ? 0.174 15.593 4.060 1.00 96.31 80 ASN A C 1
ATOM 651 O O . ASN A 1 80 ? 0.572 16.661 4.524 1.00 96.31 80 ASN A O 1
ATOM 655 N N . GLU A 1 81 ? 0.949 14.504 4.031 1.00 97.06 81 GLU A N 1
ATOM 656 C CA . GLU A 1 81 ? 2.377 14.515 4.328 1.00 97.06 81 GLU A CA 1
ATOM 657 C C . GLU A 1 81 ? 3.151 14.736 3.022 1.00 97.06 81 GLU A C 1
ATOM 659 O O . GLU A 1 81 ? 2.838 14.173 1.972 1.00 97.06 81 GLU A O 1
ATOM 664 N N . HIS A 1 82 ? 4.175 15.580 3.075 1.00 95.75 82 HIS A N 1
ATOM 665 C CA . HIS A 1 82 ? 4.984 15.944 1.908 1.00 95.75 82 HIS A CA 1
ATOM 666 C C . HIS A 1 82 ? 6.475 15.660 2.122 1.00 95.75 82 HIS A C 1
ATOM 668 O O . HIS A 1 82 ? 7.262 15.692 1.177 1.00 95.75 82 HIS A O 1
ATOM 674 N N . SER A 1 83 ? 6.877 15.341 3.353 1.00 97.12 83 SER A N 1
ATOM 675 C CA . SER A 1 83 ? 8.222 14.906 3.699 1.00 97.12 83 SER A CA 1
ATOM 676 C C . SER A 1 83 ? 8.313 13.386 3.657 1.00 97.12 83 SER A C 1
ATOM 678 O O . SER A 1 83 ? 7.834 12.687 4.551 1.00 97.12 83 SER A O 1
ATOM 680 N N . ILE A 1 84 ? 9.028 12.870 2.654 1.00 95.75 84 ILE A N 1
ATOM 681 C CA . ILE A 1 84 ? 9.328 11.435 2.521 1.00 95.75 84 ILE A CA 1
ATOM 682 C C . ILE A 1 84 ? 9.992 10.897 3.796 1.00 95.75 84 ILE A C 1
ATOM 684 O O . ILE A 1 84 ? 9.676 9.800 4.248 1.00 95.75 84 ILE A O 1
ATOM 688 N N . THR A 1 85 ? 10.890 11.672 4.410 1.00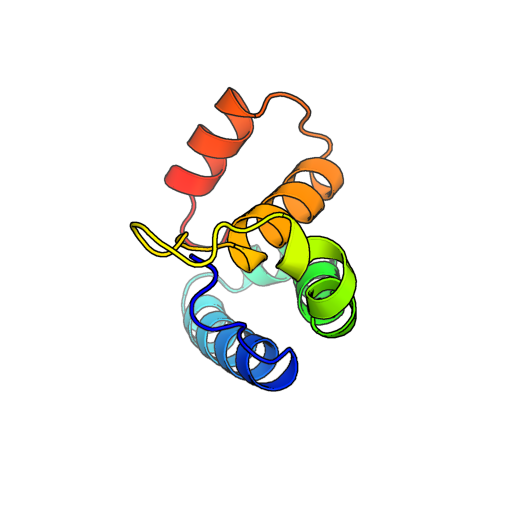 97.12 85 THR A N 1
ATOM 689 C CA . THR A 1 85 ? 11.599 11.266 5.632 1.00 97.12 85 THR A CA 1
ATOM 690 C C . THR A 1 85 ? 10.651 11.115 6.820 1.00 97.12 85 THR A C 1
ATOM 692 O O . THR A 1 85 ? 10.777 10.157 7.584 1.00 97.12 85 THR A O 1
ATOM 695 N N . ASN A 1 86 ? 9.706 12.042 6.992 1.00 97.19 86 ASN A N 1
ATOM 696 C CA . ASN A 1 86 ? 8.731 11.965 8.082 1.00 97.19 86 ASN A CA 1
ATOM 697 C C . ASN A 1 86 ? 7.735 10.835 7.837 1.00 97.19 86 ASN A C 1
ATOM 699 O O . ASN A 1 86 ? 7.459 10.055 8.748 1.00 97.19 86 ASN A O 1
ATOM 703 N N . TRP A 1 87 ? 7.278 10.693 6.593 1.00 97.19 87 TRP A N 1
ATOM 704 C CA . TRP A 1 87 ? 6.404 9.604 6.188 1.00 97.19 87 TRP A CA 1
ATOM 705 C C . TRP A 1 87 ? 7.033 8.234 6.444 1.00 97.19 87 TRP A C 1
ATOM 707 O O . TRP A 1 87 ? 6.426 7.382 7.088 1.00 97.19 87 TRP A O 1
ATOM 717 N N . ALA A 1 88 ? 8.287 8.045 6.029 1.00 95.06 88 ALA A N 1
ATOM 718 C CA . ALA A 1 88 ? 9.011 6.799 6.243 1.00 95.06 88 ALA A CA 1
ATOM 719 C C . ALA A 1 88 ? 9.138 6.454 7.734 1.00 95.06 88 ALA A C 1
ATOM 721 O O . ALA A 1 88 ? 8.945 5.301 8.110 1.00 95.06 88 ALA A O 1
ATOM 722 N N . LYS A 1 89 ? 9.415 7.444 8.596 1.00 96.50 89 LYS A N 1
ATOM 723 C CA . LYS A 1 89 ? 9.446 7.241 10.055 1.00 96.50 89 LYS A CA 1
ATOM 724 C C . LYS A 1 89 ? 8.080 6.830 10.600 1.00 96.50 89 LYS A C 1
ATOM 726 O O . LYS A 1 89 ? 8.014 5.924 11.423 1.00 96.50 89 LYS A O 1
ATOM 731 N N . ARG A 1 90 ? 7.009 7.472 10.128 1.00 95.62 90 ARG A N 1
ATOM 732 C CA . ARG A 1 90 ? 5.633 7.184 10.543 1.00 95.62 90 ARG A CA 1
ATOM 733 C C . ARG A 1 90 ? 5.222 5.759 10.180 1.00 95.62 90 ARG A C 1
ATOM 735 O O . ARG A 1 90 ? 4.849 5.007 11.074 1.00 95.62 90 ARG A O 1
ATOM 742 N N . VAL A 1 91 ? 5.362 5.374 8.912 1.00 93.19 91 VAL A N 1
ATOM 743 C CA . VAL A 1 91 ? 5.030 4.021 8.429 1.00 93.19 91 VAL A CA 1
ATOM 744 C C . VAL A 1 91 ? 5.908 2.964 9.105 1.00 93.19 91 VAL A C 1
ATOM 746 O O . VAL A 1 91 ? 5.423 1.916 9.499 1.00 93.19 91 VAL A O 1
ATOM 749 N N . ALA A 1 92 ? 7.192 3.244 9.347 1.00 93.19 92 ALA A N 1
ATOM 750 C CA . ALA A 1 92 ? 8.056 2.307 10.070 1.00 93.19 92 ALA A CA 1
ATOM 751 C C . ALA A 1 92 ? 7.623 2.065 11.531 1.00 93.19 92 ALA A C 1
ATOM 753 O O . ALA A 1 92 ? 7.970 1.033 12.105 1.00 93.19 92 ALA A O 1
ATOM 754 N N . SER A 1 93 ? 6.902 3.013 12.138 1.00 93.06 93 SER A N 1
ATOM 755 C CA . SER A 1 93 ? 6.420 2.925 13.521 1.00 93.06 93 SER A CA 1
ATOM 756 C C . SER A 1 93 ? 4.993 2.388 13.659 1.00 93.06 93 SER A C 1
ATOM 758 O O . SER A 1 93 ? 4.573 2.078 14.773 1.00 93.06 93 SER A O 1
ATOM 760 N N . ASP A 1 94 ? 4.254 2.268 12.556 1.00 89.69 94 ASP A N 1
ATOM 761 C CA . ASP A 1 94 ? 2.837 1.918 12.555 1.00 89.69 94 ASP A CA 1
ATOM 762 C C . ASP A 1 94 ? 2.612 0.638 11.750 1.00 89.69 94 ASP A C 1
ATOM 764 O O . ASP A 1 94 ? 2.857 0.600 10.554 1.00 89.69 94 ASP A O 1
ATOM 768 N N . LYS A 1 95 ? 2.145 -0.429 12.406 1.00 86.56 95 LYS A N 1
ATOM 769 C CA . LYS A 1 95 ? 1.957 -1.738 11.759 1.00 86.56 95 LYS A CA 1
ATOM 770 C C . LYS A 1 95 ? 0.773 -1.782 10.789 1.00 86.56 95 LYS A C 1
ATOM 772 O O . LYS A 1 95 ? 0.689 -2.733 10.014 1.00 86.56 95 LYS A O 1
ATOM 777 N N . LEU A 1 96 ? -0.150 -0.824 10.886 1.00 85.94 96 LEU A N 1
ATOM 778 C CA . LEU A 1 96 ? -1.352 -0.763 10.054 1.00 85.94 96 LEU A CA 1
ATOM 779 C C . LEU A 1 96 ? -1.134 0.070 8.774 1.00 85.94 96 LEU A C 1
ATOM 781 O O . LEU A 1 96 ? -1.893 -0.091 7.818 1.00 85.94 96 LEU A O 1
ATOM 785 N N . LEU A 1 97 ? -0.113 0.940 8.756 1.00 82.56 97 LEU A N 1
ATOM 786 C CA . LEU A 1 97 ? 0.288 1.768 7.607 1.00 82.56 97 LEU A CA 1
ATOM 787 C C . LEU A 1 97 ? 1.404 1.100 6.791 1.00 82.56 97 LEU A C 1
ATOM 789 O O . LEU A 1 97 ? 1.454 1.362 5.566 1.00 82.56 97 LEU A O 1
#

Secondary structure (DSSP, 8-state):
-------HHHHHHHHHHHHHHHHHHHHHHHHHTHHHHHHHHH---GGGHHHHGGGS-SSSSPPSSHHHHHHHHHHHHHTT---HHHHHHHHHH-TT-

Foldseek 3Di:
DADDDDFLVNVLVVLVVVVVVCCVPPVVVCVVCVVLSVCLNPDGCPVVCVVCVVVDDPDDDHDPCPVPVVSLVSSCVVVVHDDPVVSVVVPVVDPND

Sequence (97 aa):
MLCNWELHVDYQKKLLLNLILFCETEESRVISLEKSISKLYLLDLDNLLPVIKHLYSNTGRPAKNQQGIIRSLALMLDFNEHSITNWAKRVASDKLL

pLDDT: mean 93.14, std 4.03, range [78.0, 97.81]